Protein AF-A0A706L4K1-F1 (afdb_monomer_lite)

pLDDT: mean 78.56, std 17.55, range [40.81, 98.25]

Radius of gyration: 30.7 Å; chains: 1; bounding box: 72×47×61 Å

Sequence (135 aa):
GYSRQRVLQSASKLRQSGRVAHRCEGDTRRHFPRLTERAQEPEPQPVRETKPVRNFYVGTNDPRVILCLTRQAEELESRGLYRRAATVWMAAFRESHSQPERNNFLARREQCLRKSSKRAVSGDEWYLSGNYVGA

Secondary structure (DSSP, 8-state):
---HHHHHHHHHHHHHTT-EEEEEETTEEEEEE-------------------------S---HHHHHHHHHHHHHHHHTT-HHHHHHHHHHHHHH---HHHHHHHHHHHHHHHHHHHTT---------TT-----

Foldseek 3Di:
DDDPVVVVVVLVVCVVVVQWDWDDDDPDIDTHGPPPDDDDDDDPDDPPPDPPPPLPQDAPLDVVLLVVLVVVLVVCVVVLVLVVSLVSLVVSLSHHPDPVSNVVSVVSSVVSVVSVPVPPDDDDDPPPPDDDDDD

InterPro domains:
  IPR024684 Transcriptional activator PerC/bacteriophage SfV Orf40 [PF06069] (71-124)

Organism: Salmonella typhimurium (NCBI:txid90371)

Structure (mmCIF, N/CA/C/O backbone):
data_AF-A0A706L4K1-F1
#
_entry.id   AF-A0A706L4K1-F1
#
loop_
_atom_site.group_PDB
_atom_site.id
_atom_site.type_symbol
_atom_site.label_atom_id
_atom_site.label_alt_id
_atom_site.label_comp_id
_atom_site.label_asym_id
_atom_site.label_entity_id
_atom_site.label_seq_id
_atom_site.pdbx_PDB_ins_code
_atom_site.Cartn_x
_atom_site.Cartn_y
_atom_site.Cartn_z
_atom_site.occupancy
_atom_site.B_iso_or_equiv
_atom_site.auth_seq_id
_atom_site.auth_comp_id
_atom_site.auth_asym_id
_atom_site.auth_atom_id
_atom_site.pdbx_PDB_model_num
ATOM 1 N N . GLY A 1 1 ? 51.898 -33.067 10.326 1.00 75.12 1 GLY A N 1
ATOM 2 C CA . GLY A 1 1 ? 51.738 -32.822 8.875 1.00 75.12 1 GLY A CA 1
ATOM 3 C C . GLY A 1 1 ? 50.496 -33.529 8.359 1.00 75.12 1 GLY A C 1
ATOM 4 O O . GLY A 1 1 ? 50.070 -34.494 8.980 1.00 75.12 1 GLY A O 1
ATOM 5 N N . TYR A 1 2 ? 49.884 -33.056 7.270 1.00 82.31 2 TYR A N 1
ATOM 6 C CA . TYR A 1 2 ? 48.703 -33.703 6.675 1.00 82.31 2 TYR A CA 1
ATOM 7 C C . TYR A 1 2 ? 49.067 -35.012 5.957 1.00 82.31 2 TYR A C 1
ATOM 9 O O . TYR A 1 2 ? 50.132 -35.108 5.350 1.00 82.31 2 TYR A O 1
ATOM 17 N N . SER A 1 3 ? 48.177 -36.013 5.987 1.00 88.44 3 SER A N 1
ATOM 18 C CA . SER A 1 3 ? 48.398 -37.278 5.275 1.00 88.44 3 SER A CA 1
ATOM 19 C C . SER A 1 3 ? 48.290 -37.094 3.757 1.00 88.44 3 SER A C 1
ATOM 21 O O . SER A 1 3 ? 47.405 -36.390 3.259 1.00 88.44 3 SER A O 1
ATOM 23 N N . ARG A 1 4 ? 49.161 -37.774 2.998 1.00 83.00 4 ARG A N 1
ATOM 24 C CA . ARG A 1 4 ? 49.204 -37.695 1.525 1.00 83.00 4 ARG A CA 1
ATOM 25 C C . ARG A 1 4 ? 47.843 -37.982 0.881 1.00 83.00 4 ARG A C 1
ATOM 27 O O . ARG A 1 4 ? 47.438 -37.286 -0.045 1.00 83.00 4 ARG A O 1
ATOM 34 N N . GLN A 1 5 ? 47.106 -38.960 1.405 1.00 84.94 5 GLN A N 1
ATOM 35 C CA . GLN A 1 5 ? 45.774 -39.318 0.914 1.00 84.94 5 GLN A CA 1
ATOM 36 C C . GLN A 1 5 ? 44.764 -38.169 1.070 1.00 84.94 5 GLN A C 1
ATOM 38 O O . GLN A 1 5 ? 44.023 -37.876 0.133 1.00 84.94 5 GLN A O 1
ATOM 43 N N . ARG A 1 6 ? 44.770 -37.468 2.214 1.00 86.81 6 ARG A N 1
ATOM 44 C CA . ARG A 1 6 ? 43.877 -36.321 2.456 1.00 86.81 6 ARG A CA 1
ATOM 45 C C . ARG A 1 6 ? 44.188 -35.139 1.544 1.00 86.81 6 ARG A C 1
ATOM 47 O O . ARG A 1 6 ? 43.262 -34.475 1.074 1.00 86.81 6 ARG A O 1
ATOM 54 N N . VAL A 1 7 ? 45.467 -34.905 1.260 1.00 85.12 7 VAL A N 1
ATOM 55 C CA . VAL A 1 7 ? 45.902 -33.849 0.334 1.00 85.12 7 VAL A CA 1
ATOM 56 C C . VAL A 1 7 ? 45.400 -34.143 -1.082 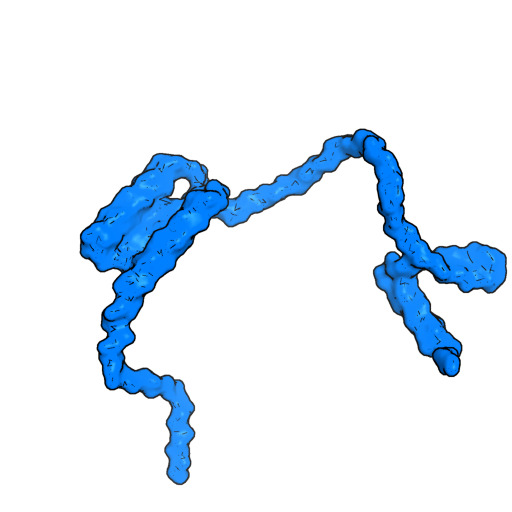1.00 85.12 7 VAL A C 1
ATOM 58 O O . VAL A 1 7 ? 44.775 -33.282 -1.699 1.00 85.12 7 VAL A O 1
ATOM 61 N N . LEU A 1 8 ? 45.579 -35.375 -1.570 1.00 83.38 8 LEU A N 1
ATOM 62 C CA . LEU A 1 8 ? 45.140 -35.774 -2.912 1.00 83.38 8 LEU A CA 1
ATOM 63 C C . LEU A 1 8 ? 43.615 -35.724 -3.079 1.00 83.38 8 LEU A C 1
ATOM 65 O O . LEU A 1 8 ? 43.122 -35.226 -4.090 1.00 83.38 8 LEU A O 1
ATOM 69 N N . GLN A 1 9 ? 42.858 -36.186 -2.080 1.00 86.00 9 GLN A N 1
ATOM 70 C CA . GLN A 1 9 ? 41.394 -36.118 -2.110 1.00 86.00 9 GLN A CA 1
ATOM 71 C C . GLN A 1 9 ? 40.893 -34.669 -2.155 1.00 86.00 9 GLN A C 1
ATOM 73 O O . GLN A 1 9 ? 40.011 -34.340 -2.950 1.00 86.00 9 GLN A O 1
ATOM 78 N N . SER A 1 10 ? 41.483 -33.793 -1.340 1.00 85.00 10 SER A N 1
ATOM 79 C CA . SER A 1 10 ? 41.135 -32.368 -1.301 1.00 85.00 10 SER A CA 1
ATOM 80 C C . SER A 1 10 ? 41.460 -31.668 -2.624 1.00 85.00 10 SER A C 1
ATOM 82 O O . SER A 1 10 ? 40.608 -30.979 -3.184 1.00 85.00 10 SER A O 1
ATOM 84 N N . ALA A 1 11 ? 42.652 -31.906 -3.178 1.00 81.88 11 ALA A N 1
ATOM 85 C CA . ALA A 1 11 ? 43.058 -31.365 -4.473 1.00 81.88 11 ALA A CA 1
ATOM 86 C C . ALA A 1 11 ? 42.155 -31.856 -5.622 1.00 81.88 11 ALA A C 1
ATOM 88 O O . ALA A 1 11 ? 41.760 -31.066 -6.482 1.00 81.88 11 ALA A O 1
ATOM 89 N N . SER A 1 12 ? 41.756 -33.135 -5.609 1.00 81.75 12 SER A N 1
ATOM 90 C CA . SER A 1 12 ? 40.824 -33.700 -6.595 1.00 81.75 12 SER A CA 1
ATOM 91 C C . SER A 1 12 ? 39.448 -33.029 -6.540 1.00 81.75 12 SER A C 1
ATOM 93 O O . SER A 1 12 ? 38.909 -32.651 -7.580 1.00 81.75 12 SER A O 1
ATOM 95 N N . LYS A 1 13 ? 38.901 -32.796 -5.336 1.00 86.06 13 LYS A N 1
ATOM 96 C CA . LYS A 1 13 ? 37.629 -32.070 -5.158 1.00 86.06 13 LYS A CA 1
ATOM 97 C C . LYS A 1 13 ? 37.708 -30.629 -5.666 1.00 86.06 13 LYS A C 1
ATOM 99 O O . LYS A 1 13 ? 36.779 -30.146 -6.314 1.00 86.06 13 LYS A O 1
ATOM 104 N N . LEU A 1 14 ? 38.819 -29.939 -5.416 1.00 82.12 14 LEU A N 1
ATOM 105 C CA . LEU A 1 14 ? 39.036 -28.579 -5.922 1.00 82.12 14 LEU A CA 1
ATOM 106 C C . LEU A 1 14 ? 39.131 -28.532 -7.455 1.00 82.12 14 LEU A C 1
ATOM 108 O O . LEU A 1 14 ? 38.627 -27.591 -8.068 1.00 82.12 14 LEU A O 1
ATOM 112 N N . ARG A 1 15 ? 39.709 -29.567 -8.079 1.00 78.69 15 ARG A N 1
ATOM 113 C CA . ARG A 1 15 ? 39.710 -29.732 -9.540 1.00 78.69 15 ARG A CA 1
ATOM 114 C C . ARG A 1 15 ? 38.306 -30.011 -10.084 1.00 78.69 15 ARG A C 1
ATOM 116 O O . ARG A 1 15 ? 37.887 -29.341 -11.019 1.00 78.69 15 ARG A O 1
ATOM 123 N N . GLN A 1 16 ? 37.576 -30.967 -9.504 1.00 80.50 16 GLN A N 1
ATOM 124 C CA . GLN A 1 16 ? 36.218 -31.332 -9.944 1.00 80.50 16 GLN A CA 1
ATOM 125 C C . GLN A 1 16 ? 35.224 -30.169 -9.814 1.00 80.50 16 GLN A C 1
ATOM 127 O O . GLN A 1 16 ? 34.354 -30.012 -10.659 1.00 80.50 16 GLN A O 1
ATOM 132 N N . SER A 1 17 ? 35.387 -29.319 -8.797 1.00 81.44 17 SER A N 1
ATOM 133 C CA . SER A 1 17 ? 34.574 -28.109 -8.606 1.00 81.44 17 SER A CA 1
ATOM 134 C C . SER A 1 17 ? 35.028 -26.899 -9.440 1.00 81.44 17 SER A C 1
ATOM 136 O O . SER A 1 17 ? 34.460 -25.819 -9.300 1.00 81.44 17 SER A O 1
ATOM 138 N N . GLY A 1 18 ? 36.059 -27.035 -10.287 1.00 75.19 18 GLY A N 1
ATOM 139 C CA . GLY A 1 18 ? 36.536 -25.964 -11.176 1.00 75.19 18 GLY A CA 1
ATOM 140 C C . GLY A 1 18 ? 37.209 -24.777 -10.471 1.00 75.19 18 GLY A C 1
ATOM 141 O O . GLY A 1 18 ? 37.379 -23.713 -11.075 1.00 75.19 18 GLY A O 1
ATOM 142 N N . ARG A 1 19 ? 37.594 -24.940 -9.197 1.00 77.25 19 ARG A N 1
ATOM 143 C CA . ARG A 1 19 ? 38.192 -23.885 -8.353 1.00 77.25 19 ARG A CA 1
ATOM 144 C C . ARG A 1 19 ? 39.704 -23.744 -8.519 1.00 77.25 19 ARG A C 1
ATOM 146 O O . ARG A 1 19 ? 40.285 -22.765 -8.062 1.00 77.25 19 ARG A O 1
ATOM 153 N N . VAL A 1 20 ? 40.341 -24.729 -9.142 1.00 74.81 20 VAL A N 1
ATOM 154 C CA . VAL A 1 20 ? 41.793 -24.814 -9.312 1.00 74.81 20 VAL A CA 1
ATOM 155 C C . VAL A 1 20 ? 42.091 -25.187 -10.756 1.00 74.81 20 VAL A C 1
ATOM 157 O O . VAL A 1 20 ? 41.507 -26.133 -11.288 1.00 74.81 20 VAL A O 1
ATOM 160 N N . ALA A 1 21 ? 43.015 -24.457 -11.377 1.00 75.81 21 ALA A N 1
ATOM 161 C CA . ALA A 1 21 ? 43.541 -24.816 -12.683 1.00 75.81 21 ALA A CA 1
ATOM 162 C C . ALA A 1 21 ? 44.569 -25.943 -12.520 1.00 75.81 21 ALA A C 1
ATOM 164 O O . 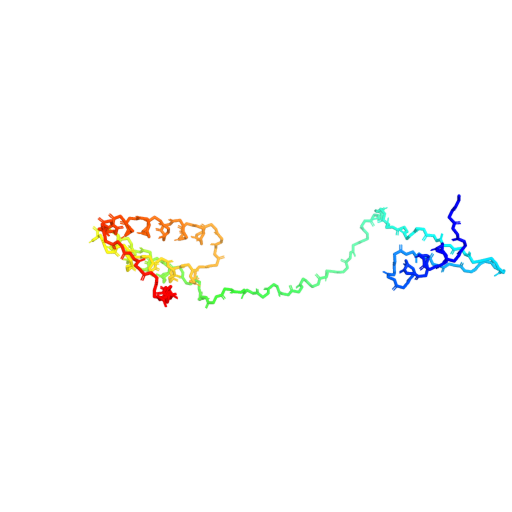ALA A 1 21 ? 45.386 -25.936 -11.599 1.00 75.81 21 ALA A O 1
ATOM 165 N N . HIS A 1 22 ? 44.524 -26.926 -13.411 1.00 74.38 22 HIS A N 1
ATOM 166 C CA . HIS A 1 22 ? 45.437 -28.063 -13.401 1.00 74.38 22 HIS A CA 1
ATOM 167 C C . HIS A 1 22 ? 46.272 -28.034 -14.678 1.00 74.38 22 HIS A C 1
ATOM 169 O O . HIS A 1 22 ? 45.701 -28.060 -15.769 1.00 74.38 22 HIS A O 1
ATOM 175 N N . ARG A 1 23 ? 47.602 -27.994 -14.546 1.00 77.06 23 ARG A N 1
ATOM 176 C CA . ARG A 1 23 ? 48.535 -28.093 -15.677 1.00 77.06 23 ARG A CA 1
ATOM 177 C C . ARG A 1 23 ? 49.502 -29.252 -15.440 1.00 77.06 23 ARG A C 1
ATOM 179 O O . ARG A 1 23 ? 49.927 -29.490 -14.307 1.00 77.06 23 ARG A O 1
ATOM 186 N N . CYS A 1 24 ? 49.819 -29.970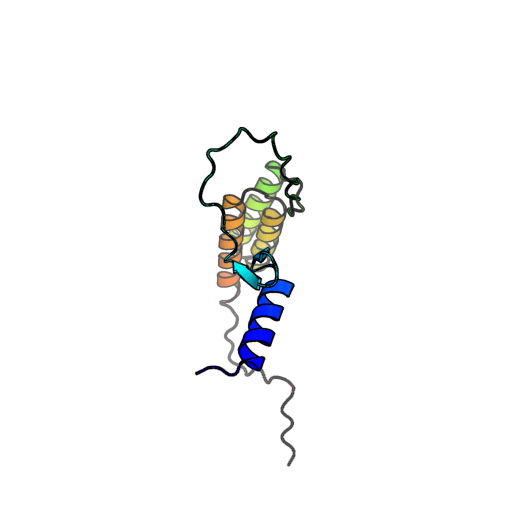 -16.509 1.00 73.44 24 CYS A N 1
ATOM 187 C CA . CYS A 1 24 ? 50.876 -30.974 -16.517 1.00 73.44 24 CYS A CA 1
ATOM 188 C C . CYS A 1 24 ? 52.108 -30.344 -17.165 1.00 73.44 24 CYS A C 1
ATOM 190 O O . CYS A 1 24 ? 52.026 -29.914 -18.313 1.00 73.44 24 CYS A O 1
ATOM 192 N N . GLU A 1 25 ? 53.218 -30.282 -16.436 1.00 71.81 25 GLU A N 1
ATOM 193 C CA . GLU A 1 25 ? 54.524 -29.889 -16.973 1.00 71.81 25 GLU A CA 1
ATOM 194 C C . GLU A 1 25 ? 55.456 -31.096 -16.821 1.00 71.81 25 GLU A C 1
ATOM 196 O O . GLU A 1 25 ? 55.871 -31.437 -15.709 1.00 71.81 25 GLU A O 1
ATOM 201 N N . GLY A 1 26 ? 55.713 -31.798 -17.930 1.00 75.44 26 GLY A N 1
ATOM 202 C CA . GLY A 1 26 ? 56.407 -33.092 -17.913 1.00 75.44 26 GLY A CA 1
ATOM 203 C C . GLY A 1 26 ? 55.691 -34.117 -17.021 1.00 75.44 26 GLY A C 1
ATOM 204 O O . GLY A 1 26 ? 54.464 -34.226 -17.056 1.00 75.44 26 GLY A O 1
ATOM 205 N N . ASP A 1 27 ? 56.448 -34.815 -16.168 1.00 70.62 27 ASP A N 1
ATOM 206 C CA . ASP A 1 27 ? 55.917 -35.800 -15.207 1.00 70.62 27 ASP A CA 1
ATOM 207 C C . ASP A 1 27 ? 55.336 -35.175 -13.926 1.00 70.62 27 ASP A C 1
ATOM 209 O O . ASP A 1 27 ? 54.751 -35.864 -13.082 1.00 70.62 27 ASP A O 1
ATOM 213 N N . THR A 1 28 ? 55.467 -33.856 -13.754 1.00 67.44 28 THR A N 1
ATOM 214 C CA . THR A 1 28 ? 55.006 -33.167 -12.545 1.00 67.44 28 THR A CA 1
ATOM 215 C C . THR A 1 28 ? 53.615 -32.572 -12.753 1.00 67.44 28 THR A C 1
ATOM 217 O O . THR A 1 28 ? 53.379 -31.743 -13.634 1.00 67.44 28 THR A O 1
ATOM 220 N N . ARG A 1 29 ? 52.671 -32.954 -11.884 1.00 72.06 29 ARG A N 1
ATOM 221 C CA . ARG A 1 29 ? 51.305 -32.405 -11.871 1.00 72.06 29 ARG A CA 1
ATOM 222 C C . ARG A 1 29 ? 51.227 -31.220 -10.915 1.00 72.06 29 ARG A C 1
ATOM 224 O O . ARG A 1 29 ? 51.499 -31.381 -9.725 1.00 72.06 29 ARG A O 1
ATOM 231 N N . ARG A 1 30 ? 50.839 -30.041 -11.417 1.00 76.19 30 ARG A N 1
ATOM 232 C CA . ARG A 1 30 ? 50.774 -28.799 -10.628 1.00 76.19 30 ARG A CA 1
ATOM 233 C C . ARG A 1 30 ? 49.357 -28.221 -10.595 1.00 76.19 30 ARG A C 1
ATOM 235 O O . ARG A 1 30 ? 48.642 -28.181 -11.598 1.00 76.19 30 ARG A O 1
ATOM 242 N N . HIS A 1 31 ? 48.964 -27.767 -9.408 1.00 77.50 31 HIS A N 1
ATOM 243 C CA . HIS A 1 31 ? 47.686 -27.117 -9.136 1.00 77.50 31 HIS A CA 1
ATOM 244 C C . HIS A 1 31 ? 47.920 -25.619 -8.951 1.00 77.50 31 HIS A C 1
ATOM 246 O O . HIS A 1 31 ? 48.670 -25.226 -8.060 1.00 77.50 31 HIS A O 1
ATOM 252 N N . PHE A 1 32 ? 47.269 -24.794 -9.766 1.00 72.19 32 PHE A N 1
ATOM 253 C CA . PHE A 1 32 ? 47.389 -23.340 -9.704 1.00 72.19 32 PHE A CA 1
ATOM 254 C C . PHE A 1 32 ? 46.083 -22.717 -9.203 1.00 72.19 32 PHE A C 1
ATOM 256 O O . PHE A 1 32 ? 44.999 -23.168 -9.605 1.00 72.19 32 PHE A O 1
ATOM 263 N N . PRO A 1 33 ? 46.146 -21.673 -8.352 1.00 67.31 33 PRO A N 1
ATOM 264 C CA . PRO A 1 33 ? 44.972 -20.860 -8.084 1.00 67.31 33 PRO A CA 1
ATOM 265 C C . PRO A 1 33 ? 44.470 -20.329 -9.423 1.00 67.31 33 PRO A C 1
ATOM 267 O O . PRO A 1 33 ? 45.247 -19.842 -10.247 1.00 67.31 33 PRO A O 1
ATOM 270 N N . ARG A 1 34 ? 43.171 -20.477 -9.675 1.00 61.81 34 ARG A N 1
ATOM 271 C CA . ARG A 1 34 ? 42.571 -19.866 -10.852 1.00 61.81 34 ARG A CA 1
ATOM 272 C C . ARG A 1 34 ? 42.713 -18.360 -10.657 1.00 61.81 34 ARG A C 1
ATOM 274 O O . ARG A 1 34 ? 42.128 -17.821 -9.722 1.00 61.81 34 ARG A O 1
ATOM 281 N N . LEU A 1 35 ? 43.539 -17.716 -11.479 1.00 59.19 35 LEU A N 1
ATOM 282 C CA . LEU A 1 35 ? 43.578 -16.264 -11.559 1.00 59.19 35 LEU A CA 1
ATOM 283 C C . LEU A 1 35 ? 42.151 -15.829 -11.898 1.00 59.19 35 LEU A C 1
ATOM 285 O O . LEU A 1 35 ? 41.672 -16.051 -13.007 1.00 59.19 35 LEU A O 1
ATOM 289 N N . THR A 1 36 ? 41.433 -15.294 -10.916 1.00 51.84 36 THR A N 1
ATOM 290 C CA . THR A 1 36 ? 40.347 -14.374 -11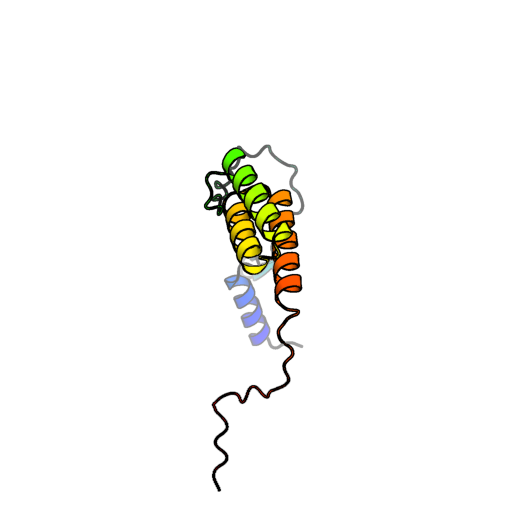.217 1.00 51.84 36 THR A CA 1
ATOM 291 C C . THR A 1 36 ? 41.062 -13.178 -11.811 1.00 51.84 36 THR A C 1
ATOM 293 O O . THR A 1 36 ? 41.745 -12.466 -11.078 1.00 51.84 36 THR A O 1
ATOM 296 N N . GLU A 1 37 ? 41.020 -13.036 -13.133 1.00 45.22 37 GLU A N 1
ATOM 297 C CA . GLU A 1 37 ? 41.517 -11.850 -13.822 1.00 45.22 37 GLU A CA 1
ATOM 298 C C . GLU A 1 37 ? 40.967 -10.618 -13.098 1.00 45.22 37 GLU A C 1
ATOM 300 O O . GLU A 1 37 ? 39.776 -10.310 -13.143 1.00 45.22 37 GLU A O 1
ATOM 305 N N . ARG A 1 38 ? 41.839 -9.939 -12.351 1.00 44.56 38 ARG A N 1
ATOM 306 C CA . ARG A 1 38 ? 41.619 -8.553 -11.979 1.00 44.56 38 ARG A CA 1
ATOM 307 C C . ARG A 1 38 ? 41.974 -7.753 -13.227 1.00 44.56 38 ARG A C 1
ATOM 309 O O . ARG A 1 38 ? 43.139 -7.719 -13.598 1.00 44.56 38 ARG A O 1
ATOM 316 N N . ALA A 1 39 ? 40.942 -7.164 -13.826 1.00 47.91 39 ALA A N 1
ATOM 317 C CA . ALA A 1 39 ? 40.977 -6.042 -14.759 1.00 47.91 39 ALA A CA 1
ATOM 318 C C . ALA A 1 39 ? 41.973 -6.166 -15.929 1.00 47.91 39 ALA A C 1
ATOM 320 O O . ALA A 1 39 ? 43.049 -5.576 -15.910 1.00 47.91 39 ALA A O 1
ATOM 321 N N . GLN A 1 40 ? 41.556 -6.856 -16.993 1.00 40.81 40 GLN A N 1
ATOM 322 C CA . GLN A 1 40 ? 41.860 -6.351 -18.334 1.00 40.81 40 GLN A CA 1
ATOM 323 C C . GLN A 1 40 ? 41.048 -5.064 -18.545 1.00 40.81 40 GLN A C 1
ATOM 325 O O . GLN A 1 40 ? 39.885 -5.000 -18.132 1.00 40.81 40 GLN A O 1
ATOM 330 N N . GLU A 1 41 ? 41.675 -4.044 -19.135 1.00 44.09 41 GLU A N 1
ATOM 331 C CA . GLU A 1 41 ? 40.989 -2.857 -19.652 1.00 44.09 41 GLU A CA 1
ATOM 332 C C . GLU A 1 41 ? 39.757 -3.261 -20.478 1.00 44.09 41 GLU A C 1
ATOM 334 O O . GLU A 1 41 ? 39.778 -4.298 -21.149 1.00 44.09 41 GLU A O 1
ATOM 339 N N . PRO A 1 42 ? 38.661 -2.486 -20.421 1.00 44.38 42 PRO A N 1
ATOM 340 C CA . PRO A 1 42 ? 37.439 -2.849 -21.112 1.00 44.38 42 PRO A CA 1
ATOM 341 C C . PRO A 1 42 ? 37.607 -2.641 -22.621 1.00 44.38 42 PRO A C 1
ATOM 343 O O . PRO A 1 42 ? 37.351 -1.562 -23.146 1.00 44.38 42 PRO A O 1
ATOM 346 N N . GLU A 1 43 ? 37.973 -3.709 -23.324 1.00 49.75 43 GLU A N 1
ATOM 347 C CA . GLU A 1 43 ? 37.617 -3.894 -24.731 1.00 49.75 43 GLU A CA 1
ATOM 348 C C . GLU A 1 43 ? 36.104 -3.631 -24.896 1.00 49.75 43 GLU A C 1
ATOM 350 O O . GLU A 1 43 ? 35.310 -4.164 -24.101 1.00 49.75 43 GLU A O 1
ATOM 355 N N . PRO A 1 44 ? 35.665 -2.811 -25.873 1.00 50.84 44 PRO A N 1
ATOM 356 C CA . PRO A 1 44 ? 34.253 -2.527 -26.088 1.00 50.84 44 PRO A CA 1
ATOM 357 C C . PRO A 1 44 ? 33.536 -3.817 -26.493 1.00 50.84 44 PRO A C 1
ATOM 359 O O . PRO A 1 44 ? 33.567 -4.258 -27.640 1.00 50.84 44 PRO A O 1
ATOM 362 N N . GLN A 1 45 ? 32.898 -4.452 -25.511 1.00 46.16 45 GLN A N 1
ATOM 363 C CA . GLN A 1 45 ? 32.127 -5.667 -25.726 1.00 46.16 45 GLN A CA 1
ATOM 364 C C . GLN A 1 45 ? 30.968 -5.355 -26.685 1.00 46.16 45 GLN A C 1
ATOM 366 O O . GLN A 1 45 ? 30.263 -4.365 -26.461 1.00 46.16 45 GLN A O 1
ATOM 371 N N . PRO A 1 46 ? 30.707 -6.192 -27.708 1.00 52.38 46 PRO A N 1
ATOM 372 C CA . PRO A 1 46 ? 29.466 -6.088 -28.459 1.00 52.38 46 PRO A CA 1
ATOM 373 C C . PRO A 1 46 ? 28.317 -6.221 -27.461 1.00 52.38 46 PRO A C 1
ATOM 375 O O . PRO A 1 46 ? 28.336 -7.115 -26.609 1.00 52.38 46 PRO A O 1
ATOM 378 N N . VAL A 1 47 ? 27.385 -5.266 -27.533 1.00 55.78 47 VAL A N 1
ATOM 379 C CA . VAL A 1 47 ? 26.255 -5.077 -26.619 1.00 55.78 47 VAL A CA 1
ATOM 380 C C . VAL A 1 47 ? 25.651 -6.436 -26.297 1.00 55.78 47 VAL A C 1
ATOM 382 O O . VAL A 1 47 ? 24.959 -7.036 -27.115 1.00 55.78 47 VAL A O 1
ATOM 385 N N . ARG A 1 48 ? 25.966 -6.955 -25.104 1.00 59.12 48 ARG A N 1
ATOM 386 C CA . ARG A 1 48 ? 25.312 -8.147 -24.585 1.00 59.12 48 ARG A CA 1
ATOM 387 C C . ARG A 1 48 ? 23.854 -7.763 -24.471 1.00 59.12 48 ARG A C 1
ATOM 389 O O . ARG A 1 48 ? 23.518 -6.960 -23.603 1.00 59.12 48 ARG A O 1
ATOM 396 N N . GLU A 1 49 ? 23.024 -8.299 -25.357 1.00 58.03 49 GLU A N 1
ATOM 397 C CA . GLU A 1 49 ? 21.579 -8.240 -25.218 1.00 58.03 49 GLU A CA 1
ATOM 398 C C . GLU A 1 49 ? 21.264 -8.677 -23.790 1.00 58.03 49 GLU A C 1
ATOM 400 O O . GLU A 1 49 ? 21.473 -9.828 -23.385 1.00 58.03 49 GLU A O 1
ATOM 405 N N . THR A 1 50 ? 20.882 -7.705 -22.968 1.00 58.44 50 THR A N 1
ATOM 406 C CA . THR A 1 50 ? 20.426 -7.967 -21.620 1.00 58.44 50 THR A CA 1
ATOM 407 C C . THR A 1 50 ? 19.223 -8.873 -21.794 1.00 58.44 50 THR A C 1
ATOM 409 O O . THR A 1 50 ? 18.258 -8.509 -22.463 1.00 58.44 50 THR A O 1
ATOM 412 N N . LYS A 1 51 ? 19.302 -10.099 -21.251 1.00 58.59 51 LYS A N 1
ATOM 413 C CA . LYS A 1 51 ? 18.140 -10.991 -21.171 1.00 58.59 51 LYS A CA 1
ATOM 414 C C . LYS A 1 51 ? 16.959 -10.122 -20.742 1.00 58.59 51 LYS A C 1
ATOM 416 O O . LYS A 1 51 ? 17.101 -9.479 -19.696 1.00 58.59 51 LYS A O 1
ATOM 421 N N . PRO A 1 52 ? 15.859 -10.052 -21.511 1.00 51.41 52 PRO A N 1
ATOM 422 C CA . PRO A 1 52 ? 14.748 -9.196 -21.146 1.00 51.41 52 PRO A CA 1
ATOM 423 C C . PRO A 1 52 ? 14.330 -9.612 -19.743 1.00 51.41 52 PRO A C 1
ATOM 425 O O . PRO A 1 52 ? 13.955 -10.767 -19.512 1.00 51.41 52 PRO A O 1
ATOM 428 N N . VAL A 1 53 ? 14.507 -8.702 -18.782 1.00 60.09 53 VAL A N 1
ATOM 429 C CA . VAL A 1 53 ? 14.013 -8.902 -17.426 1.00 60.09 53 VAL A CA 1
ATOM 430 C C . VAL A 1 53 ? 12.526 -9.120 -17.618 1.00 60.09 53 VAL A C 1
ATOM 432 O O . VAL A 1 53 ? 11.822 -8.221 -18.071 1.00 60.09 53 VAL A O 1
ATOM 435 N N . ARG A 1 54 ? 12.058 -10.351 -17.390 1.00 62.72 54 ARG A N 1
ATOM 436 C CA . ARG A 1 54 ? 10.627 -10.632 -17.422 1.00 62.72 54 ARG A CA 1
ATOM 437 C C . ARG A 1 54 ? 9.994 -9.637 -16.458 1.00 62.72 54 ARG A C 1
ATOM 439 O O . ARG A 1 54 ? 10.306 -9.662 -15.271 1.00 62.72 54 ARG A O 1
ATOM 446 N N . ASN A 1 55 ? 9.153 -8.746 -16.970 1.00 62.25 55 ASN A N 1
ATOM 447 C CA . ASN A 1 55 ? 8.334 -7.899 -16.123 1.00 62.25 55 ASN A CA 1
ATOM 448 C C . ASN A 1 55 ? 7.407 -8.852 -15.359 1.00 62.25 55 ASN A C 1
ATOM 450 O O . ASN A 1 55 ? 6.459 -9.386 -15.919 1.00 62.25 55 ASN A O 1
ATOM 454 N N . PHE A 1 56 ? 7.736 -9.147 -14.098 1.00 68.75 56 PHE A N 1
ATOM 455 C CA . PHE A 1 56 ? 6.956 -10.041 -13.229 1.00 68.75 56 PHE A CA 1
ATOM 456 C C . PHE A 1 56 ? 5.651 -9.391 -12.734 1.00 68.75 56 PHE A C 1
ATOM 458 O O . PHE A 1 56 ? 4.940 -9.958 -11.903 1.00 68.75 56 PHE A O 1
ATOM 465 N N . TYR A 1 57 ? 5.357 -8.177 -13.194 1.00 77.19 57 TYR A N 1
ATOM 466 C CA . TYR A 1 57 ? 4.174 -7.416 -12.834 1.00 77.19 57 TYR A CA 1
ATOM 467 C C . TYR A 1 57 ? 2.996 -7.854 -13.711 1.00 77.19 57 TYR A C 1
ATOM 469 O O . TYR A 1 57 ? 3.154 -8.092 -14.904 1.00 77.19 57 TYR A O 1
ATOM 477 N N . VAL A 1 58 ? 1.827 -8.012 -13.092 1.00 77.44 58 VAL A N 1
ATOM 478 C CA . VAL A 1 58 ? 0.639 -8.617 -13.722 1.00 77.44 58 VAL A CA 1
ATOM 479 C C . VAL A 1 58 ? -0.339 -7.551 -14.252 1.00 77.44 58 VAL A C 1
ATOM 481 O O . VAL A 1 58 ? -1.244 -7.882 -15.008 1.00 77.44 58 VAL A O 1
ATOM 484 N N . GLY A 1 59 ? -0.172 -6.283 -13.861 1.00 82.12 59 GLY A N 1
ATOM 485 C CA . GLY A 1 59 ? -1.049 -5.173 -14.247 1.00 82.12 59 GLY A CA 1
ATOM 486 C C . GLY A 1 59 ? -0.842 -4.659 -15.675 1.00 82.12 59 GLY A C 1
ATOM 487 O O . GLY A 1 59 ? 0.176 -4.928 -16.306 1.00 82.12 59 GLY A O 1
ATOM 488 N N . THR A 1 60 ? -1.789 -3.862 -16.165 1.00 86.94 60 THR A N 1
ATOM 489 C CA . THR A 1 60 ? -1.670 -3.063 -17.396 1.00 86.94 60 THR A CA 1
ATOM 490 C C . THR A 1 60 ? -0.945 -1.739 -17.174 1.00 86.94 60 THR A C 1
ATOM 492 O O . THR A 1 60 ? -0.541 -1.103 -18.147 1.00 86.94 60 THR A O 1
ATOM 495 N N . ASN A 1 61 ? -0.711 -1.353 -15.912 1.00 90.56 61 ASN A N 1
ATOM 496 C CA . ASN A 1 61 ? 0.062 -0.167 -15.544 1.00 90.56 61 ASN A CA 1
ATOM 497 C C . ASN A 1 61 ? -0.598 1.152 -15.978 1.00 90.56 61 ASN A C 1
ATOM 499 O O . ASN A 1 61 ? 0.074 2.178 -16.102 1.00 90.56 61 ASN A O 1
ATOM 503 N N . ASP A 1 62 ? -1.909 1.127 -16.234 1.00 94.06 62 ASP A N 1
ATOM 504 C CA . ASP A 1 62 ? -2.657 2.303 -16.662 1.00 94.06 62 ASP A CA 1
ATOM 505 C C . ASP A 1 62 ? -2.799 3.288 -15.482 1.00 94.06 62 ASP A C 1
ATOM 507 O O . ASP A 1 62 ? -3.444 2.962 -14.473 1.00 94.06 62 ASP A O 1
ATOM 511 N N . PRO A 1 63 ? -2.254 4.518 -15.588 1.00 93.81 63 PRO A N 1
ATOM 512 C CA . PRO A 1 63 ? -2.331 5.506 -14.515 1.00 93.81 63 PRO A CA 1
ATOM 513 C C . PRO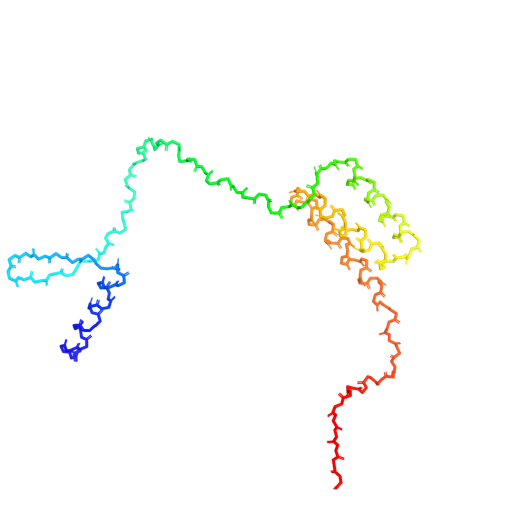 A 1 63 ? -3.774 5.857 -14.132 1.00 93.81 63 PRO A C 1
ATOM 515 O O . PRO A 1 63 ? -4.035 6.209 -12.980 1.00 93.81 63 PRO A O 1
ATOM 518 N N . ARG A 1 64 ? -4.739 5.741 -15.056 1.00 95.62 64 ARG A N 1
ATOM 519 C CA . ARG A 1 64 ? -6.155 6.034 -14.781 1.00 95.62 64 ARG A CA 1
ATOM 520 C C . ARG A 1 64 ? -6.766 4.984 -13.859 1.00 95.62 64 ARG A C 1
ATOM 522 O O . ARG A 1 64 ? -7.513 5.337 -12.944 1.00 95.62 64 ARG A O 1
ATOM 529 N N . VAL A 1 65 ? -6.422 3.713 -14.069 1.00 95.75 65 VAL A N 1
ATOM 530 C CA . VAL A 1 65 ? -6.882 2.593 -13.235 1.00 95.75 65 VAL A CA 1
ATOM 531 C C . VAL A 1 65 ? -6.266 2.693 -11.843 1.00 95.75 65 VAL A C 1
ATOM 533 O O . VAL A 1 65 ? -6.990 2.632 -10.849 1.00 95.75 65 VAL A O 1
ATOM 536 N N . ILE A 1 66 ? -4.957 2.951 -11.760 1.00 95.88 66 ILE A N 1
ATOM 537 C CA . ILE A 1 66 ? -4.246 3.147 -10.487 1.00 95.88 66 ILE A CA 1
ATOM 538 C C . ILE A 1 66 ? -4.870 4.303 -9.693 1.00 95.88 66 ILE A C 1
ATOM 540 O O . ILE A 1 66 ? -5.142 4.161 -8.498 1.00 95.88 66 ILE A O 1
ATOM 544 N N . LEU A 1 67 ? -5.159 5.430 -10.351 1.00 96.31 67 LEU A N 1
ATOM 545 C CA . LEU A 1 67 ? -5.792 6.588 -9.718 1.00 96.31 67 LEU A CA 1
ATOM 546 C C . LEU A 1 67 ? -7.213 6.279 -9.226 1.00 96.31 67 LEU A C 1
ATOM 548 O O . LEU A 1 67 ? -7.581 6.685 -8.124 1.00 96.31 67 LEU A O 1
ATOM 552 N N . CYS A 1 68 ? -8.011 5.560 -10.018 1.00 97.44 68 CYS A N 1
ATOM 553 C CA . CYS A 1 68 ? -9.365 5.161 -9.636 1.00 97.44 68 CYS A CA 1
ATOM 554 C C . CYS A 1 68 ? -9.353 4.260 -8.391 1.00 97.44 68 CYS A C 1
ATOM 556 O O . CYS A 1 68 ? -10.060 4.542 -7.422 1.00 97.44 68 CYS A O 1
ATOM 558 N N . LEU A 1 69 ? -8.483 3.245 -8.378 1.00 97.25 69 LEU A N 1
ATOM 559 C CA . LEU A 1 69 ? -8.299 2.347 -7.236 1.00 97.25 69 LEU A CA 1
ATOM 560 C C . LEU A 1 69 ? -7.802 3.099 -5.996 1.00 97.25 69 LEU A C 1
ATOM 562 O O . LEU A 1 69 ? -8.284 2.852 -4.895 1.00 97.25 69 LEU A O 1
ATOM 566 N N . THR A 1 70 ? -6.882 4.049 -6.172 1.00 97.50 70 THR A N 1
ATOM 567 C CA . THR A 1 70 ? -6.365 4.892 -5.083 1.00 97.50 70 THR A CA 1
ATOM 568 C C . THR A 1 70 ? -7.489 5.707 -4.443 1.00 97.50 70 THR A C 1
ATOM 570 O O . THR A 1 70 ? -7.694 5.620 -3.235 1.00 97.50 70 THR A O 1
ATOM 573 N N . ARG A 1 71 ? -8.291 6.417 -5.250 1.00 98.06 71 ARG A N 1
ATOM 574 C CA . ARG A 1 71 ? -9.441 7.196 -4.754 1.00 98.06 71 ARG A CA 1
ATOM 575 C C . ARG A 1 71 ? -10.468 6.316 -4.047 1.00 98.06 71 ARG A C 1
ATOM 577 O O . ARG A 1 71 ? -10.968 6.675 -2.985 1.00 98.06 71 ARG A O 1
ATOM 584 N N . GLN A 1 72 ? -10.759 5.144 -4.610 1.00 98.19 72 GLN A N 1
ATOM 585 C CA . GLN A 1 72 ? -11.680 4.186 -4.005 1.00 98.19 72 GLN A CA 1
ATOM 586 C C . GLN A 1 72 ? -11.156 3.669 -2.656 1.00 98.19 72 GLN A C 1
ATOM 588 O O . GLN A 1 72 ? -11.926 3.510 -1.708 1.00 98.19 72 GLN A O 1
ATOM 593 N N . ALA A 1 73 ? -9.854 3.401 -2.548 1.00 97.88 73 ALA A N 1
ATOM 594 C CA . ALA A 1 73 ? -9.246 2.963 -1.299 1.00 97.88 73 ALA A CA 1
ATOM 595 C C . ALA A 1 73 ? -9.305 4.063 -0.229 1.00 97.88 73 ALA A C 1
ATOM 597 O O . ALA A 1 73 ? -9.694 3.782 0.904 1.00 97.88 73 ALA A O 1
ATOM 598 N N . GLU A 1 74 ? -9.002 5.310 -0.593 1.00 97.81 74 GLU A N 1
ATOM 599 C CA . GLU A 1 74 ? -9.100 6.479 0.292 1.00 97.81 74 GLU A CA 1
ATOM 600 C C . GLU A 1 74 ? -10.534 6.726 0.778 1.00 97.81 74 GLU A C 1
ATOM 602 O O . GLU A 1 74 ? -10.757 6.992 1.959 1.00 97.81 74 GLU A O 1
ATOM 607 N N . GLU A 1 75 ? -11.528 6.572 -0.097 1.00 98.25 75 GLU A N 1
ATOM 608 C CA . GLU A 1 75 ? -12.939 6.671 0.276 1.00 98.25 75 GLU A CA 1
ATOM 609 C C . GLU A 1 75 ? -13.355 5.565 1.262 1.00 98.25 75 GLU A C 1
ATOM 611 O O . GLU A 1 75 ? -14.115 5.791 2.205 1.00 98.25 75 GLU A O 1
ATOM 616 N N . LEU A 1 76 ? -12.841 4.347 1.090 1.00 97.69 76 LEU A N 1
ATOM 617 C CA . LEU A 1 76 ? -13.074 3.269 2.050 1.00 97.69 76 LEU A CA 1
ATOM 618 C C . LEU A 1 76 ? -12.353 3.526 3.383 1.00 97.69 76 LEU A C 1
ATOM 620 O O . LEU A 1 76 ? -12.898 3.175 4.433 1.00 97.69 76 LEU A O 1
ATOM 624 N N . GLU A 1 77 ? -11.167 4.141 3.364 1.00 96.50 77 GLU A N 1
ATOM 625 C CA . GLU A 1 77 ? -10.463 4.575 4.577 1.00 96.50 77 GLU A CA 1
ATOM 626 C C . GLU A 1 77 ? -11.247 5.645 5.338 1.00 96.50 77 GLU A C 1
ATOM 628 O O . GLU A 1 77 ? -11.384 5.528 6.558 1.00 96.50 77 GLU A O 1
ATOM 633 N N . SER A 1 78 ? -11.797 6.645 4.642 1.00 96.50 78 SER A N 1
ATOM 634 C CA . SER A 1 78 ? -12.581 7.721 5.265 1.00 96.50 78 SER A CA 1
ATOM 635 C C . SER A 1 78 ? -13.889 7.205 5.870 1.00 96.50 78 SER A C 1
ATOM 637 O O . SER A 1 78 ? -14.291 7.645 6.945 1.00 96.50 78 SER A O 1
ATOM 639 N N . ARG A 1 79 ? -14.501 6.188 5.251 1.00 96.56 79 ARG A N 1
ATOM 640 C CA . ARG A 1 79 ? -15.669 5.461 5.782 1.00 96.56 79 ARG A CA 1
ATOM 641 C C . ARG A 1 79 ? -15.326 4.474 6.910 1.00 96.56 79 ARG A C 1
ATOM 643 O O . ARG A 1 79 ? -16.220 3.818 7.440 1.00 96.56 79 ARG A O 1
ATOM 650 N N . GLY A 1 80 ? -14.048 4.306 7.263 1.00 94.94 80 GLY A N 1
ATOM 651 C CA . GLY A 1 80 ? -13.595 3.374 8.303 1.00 94.94 80 GLY A CA 1
ATOM 652 C C . GLY A 1 80 ? -13.636 1.890 7.907 1.00 94.94 80 GLY A C 1
ATOM 653 O O . GLY A 1 80 ? -13.458 1.011 8.754 1.00 94.94 80 GLY A O 1
ATOM 654 N N . LEU A 1 81 ? -13.836 1.575 6.625 1.00 96.31 81 LEU A N 1
ATOM 655 C CA . LEU A 1 81 ? -13.906 0.213 6.087 1.00 96.31 81 LEU A CA 1
ATOM 656 C C . LEU A 1 81 ? -12.506 -0.347 5.790 1.00 96.31 81 LEU A C 1
ATOM 658 O O . LEU A 1 81 ? -12.207 -0.787 4.679 1.00 96.31 81 LEU A O 1
ATOM 662 N N . TYR A 1 82 ? -11.639 -0.371 6.802 1.00 96.00 82 TYR A N 1
ATOM 663 C CA . TYR A 1 82 ? -10.202 -0.608 6.632 1.00 96.00 82 TYR A CA 1
ATOM 664 C C . TYR A 1 82 ? -9.829 -1.956 5.991 1.00 96.00 82 TYR A C 1
ATOM 666 O O . TYR A 1 82 ? -8.875 -2.023 5.222 1.00 96.00 82 TYR A O 1
ATOM 674 N N . ARG A 1 83 ? -10.580 -3.039 6.246 1.00 95.44 83 ARG A N 1
ATOM 675 C CA . ARG A 1 83 ? -10.316 -4.340 5.593 1.00 95.44 83 ARG A CA 1
ATOM 676 C C . ARG A 1 83 ? -10.579 -4.290 4.087 1.00 95.44 83 ARG A C 1
ATOM 678 O O . ARG A 1 83 ? -9.797 -4.833 3.316 1.00 95.44 83 ARG A O 1
ATOM 685 N N . ARG A 1 84 ? -11.648 -3.600 3.674 1.00 97.25 84 ARG A N 1
ATOM 686 C CA . ARG A 1 84 ? -11.991 -3.399 2.258 1.00 97.25 84 ARG A CA 1
ATOM 687 C C . ARG A 1 84 ? -11.021 -2.421 1.595 1.00 97.25 84 ARG A C 1
ATOM 689 O O . ARG A 1 84 ? -10.569 -2.673 0.485 1.00 97.25 84 ARG A O 1
ATOM 696 N N . ALA A 1 85 ? -10.632 -1.352 2.287 1.00 97.88 85 ALA A N 1
ATOM 697 C CA . ALA A 1 85 ? -9.591 -0.447 1.804 1.00 97.88 85 ALA A CA 1
ATOM 698 C C . ALA A 1 85 ? -8.268 -1.198 1.551 1.00 97.88 85 ALA A C 1
ATOM 700 O O . ALA A 1 85 ? -7.690 -1.086 0.475 1.00 97.88 85 ALA A O 1
ATOM 701 N N . ALA A 1 86 ? -7.841 -2.066 2.479 1.00 97.56 86 ALA A N 1
ATOM 702 C CA . ALA A 1 86 ? -6.630 -2.880 2.334 1.00 97.56 86 ALA A CA 1
ATOM 703 C C . ALA A 1 86 ? -6.646 -3.794 1.092 1.00 97.56 86 ALA A C 1
ATOM 705 O O . ALA A 1 86 ? -5.599 -4.011 0.476 1.00 97.56 86 ALA A O 1
ATOM 706 N N . THR A 1 87 ? -7.811 -4.331 0.710 1.00 97.88 87 THR A N 1
ATOM 707 C CA . THR A 1 87 ? -7.938 -5.125 -0.522 1.00 97.88 87 THR A CA 1
ATOM 708 C C . THR A 1 87 ? -7.815 -4.265 -1.777 1.00 97.88 87 THR A C 1
ATOM 710 O O . THR A 1 87 ? -7.158 -4.685 -2.726 1.00 97.88 87 THR A O 1
ATOM 713 N N . VAL A 1 88 ? -8.374 -3.050 -1.773 1.00 98.06 88 VAL A N 1
ATOM 714 C CA . VAL A 1 88 ? -8.278 -2.126 -2.916 1.00 98.06 88 VAL A CA 1
ATOM 715 C C . VAL A 1 88 ? -6.850 -1.588 -3.067 1.00 98.06 88 VAL A C 1
ATOM 717 O O . VAL A 1 88 ? -6.330 -1.556 -4.179 1.00 98.06 88 VAL A O 1
ATOM 720 N N . TRP A 1 89 ? -6.148 -1.306 -1.964 1.00 98.00 89 TRP A N 1
ATOM 721 C CA . TRP A 1 89 ? -4.716 -0.982 -1.998 1.00 98.00 89 TRP A CA 1
ATOM 722 C C . TRP A 1 89 ? -3.866 -2.102 -2.618 1.00 98.00 89 TRP A C 1
ATOM 724 O O . TRP A 1 89 ? -2.924 -1.823 -3.357 1.00 98.00 89 TRP A O 1
ATOM 734 N N . MET A 1 90 ? -4.214 -3.377 -2.390 1.00 96.94 90 MET A N 1
ATOM 735 C CA . MET A 1 90 ? -3.549 -4.495 -3.080 1.00 96.94 90 MET A CA 1
ATOM 736 C C . MET A 1 90 ? -3.867 -4.568 -4.572 1.00 96.94 90 MET A C 1
ATOM 738 O O . MET A 1 90 ? -3.017 -5.026 -5.336 1.00 96.94 90 MET A O 1
ATOM 742 N N . ALA A 1 91 ? -5.062 -4.153 -4.993 1.00 96.12 91 ALA A N 1
ATOM 743 C CA . ALA A 1 91 ? -5.395 -4.058 -6.409 1.00 96.12 91 ALA A CA 1
ATOM 744 C C . ALA A 1 91 ? -4.554 -2.962 -7.084 1.00 96.12 91 ALA A C 1
ATOM 746 O O . ALA A 1 91 ? -3.906 -3.243 -8.087 1.00 96.12 91 ALA A O 1
ATOM 747 N N . ALA A 1 92 ? -4.449 -1.776 -6.470 1.00 96.12 92 ALA A N 1
ATOM 748 C CA . ALA A 1 92 ? -3.590 -0.692 -6.962 1.00 96.12 92 ALA A CA 1
ATOM 749 C C . ALA A 1 92 ? -2.109 -1.116 -7.050 1.00 96.12 92 ALA A C 1
ATOM 751 O O . ALA A 1 92 ? -1.434 -0.836 -8.035 1.00 96.12 92 ALA A O 1
ATOM 752 N N . PHE A 1 93 ? -1.619 -1.876 -6.063 1.00 95.75 93 PHE A N 1
ATOM 753 C CA . PHE A 1 93 ? -0.275 -2.463 -6.085 1.00 95.75 93 PHE A CA 1
ATOM 754 C C . PHE A 1 93 ? -0.062 -3.484 -7.205 1.00 95.75 93 PHE A C 1
ATOM 756 O O . PHE A 1 93 ? 1.041 -3.596 -7.729 1.00 95.75 93 PHE A O 1
ATOM 763 N N . ARG A 1 94 ? -1.066 -4.297 -7.541 1.00 93.38 94 ARG A N 1
ATOM 764 C CA . ARG A 1 94 ? -0.948 -5.257 -8.651 1.00 93.38 94 ARG A CA 1
ATOM 765 C C . ARG A 1 94 ? -0.908 -4.548 -10.000 1.00 93.38 94 ARG A C 1
ATOM 767 O O . ARG A 1 94 ? -0.237 -5.040 -10.902 1.00 93.38 94 ARG A O 1
ATOM 774 N N . GLU A 1 95 ? -1.586 -3.410 -10.083 1.00 94.00 95 GLU A N 1
ATOM 775 C CA . GLU A 1 95 ? -1.660 -2.574 -11.271 1.00 94.00 95 GLU A CA 1
ATOM 776 C C . GLU A 1 95 ? -0.350 -1.809 -11.527 1.00 94.00 95 GLU A C 1
ATOM 778 O O . GLU A 1 95 ? 0.135 -1.760 -12.656 1.00 94.00 95 GLU A O 1
ATOM 783 N N . SER A 1 96 ? 0.287 -1.277 -10.478 1.00 92.06 96 SER A N 1
ATOM 784 C CA . SER A 1 96 ? 1.493 -0.456 -10.619 1.00 92.06 96 SER A CA 1
ATOM 785 C C . SER A 1 96 ? 2.791 -1.250 -10.791 1.00 92.06 96 SER A C 1
ATOM 787 O O . SER A 1 96 ? 3.059 -2.246 -10.110 1.00 92.06 96 SER A O 1
ATOM 789 N N . HIS A 1 97 ? 3.664 -0.746 -11.661 1.00 90.75 97 HIS A N 1
ATOM 790 C CA . HIS A 1 97 ? 5.021 -1.268 -11.861 1.00 90.75 97 HIS A CA 1
ATOM 791 C C . HIS A 1 97 ? 6.094 -0.331 -11.290 1.00 90.75 97 HIS A C 1
ATOM 793 O O . HIS A 1 97 ? 7.257 -0.716 -11.184 1.00 90.75 97 HIS A O 1
ATOM 799 N N . SER A 1 98 ? 5.721 0.885 -10.879 1.00 90.44 98 SER A N 1
ATOM 800 C CA . SER A 1 98 ? 6.629 1.830 -10.231 1.00 90.44 98 SER A CA 1
ATOM 801 C C . SER A 1 98 ? 6.928 1.388 -8.796 1.00 90.44 98 SER A C 1
ATOM 803 O O . SER A 1 98 ? 6.049 1.368 -7.933 1.00 90.44 98 SER A O 1
ATOM 805 N N . GLN A 1 99 ? 8.182 1.032 -8.511 1.00 90.06 99 GLN A N 1
ATOM 806 C CA . GLN A 1 99 ? 8.607 0.598 -7.177 1.00 90.06 99 GLN A CA 1
ATOM 807 C C . GLN A 1 99 ? 8.259 1.580 -6.033 1.00 90.06 99 GLN A C 1
ATOM 809 O O . GLN A 1 99 ? 7.787 1.106 -4.996 1.00 90.06 99 GLN A O 1
ATOM 814 N N . PRO A 1 100 ? 8.444 2.913 -6.159 1.00 93.31 100 PRO A N 1
ATOM 815 C CA . PRO A 1 100 ? 8.057 3.834 -5.088 1.00 93.31 100 PRO A CA 1
ATOM 816 C C . PRO A 1 100 ? 6.543 3.842 -4.825 1.00 93.31 100 PRO A C 1
ATOM 818 O O . PRO A 1 100 ? 6.129 3.847 -3.666 1.00 93.31 100 PRO A O 1
ATOM 821 N N . GLU A 1 101 ? 5.708 3.767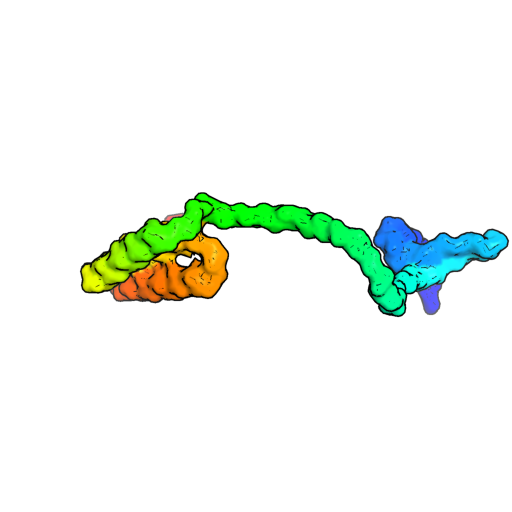 -5.865 1.00 92.81 101 GLU A N 1
ATOM 822 C CA . GLU A 1 101 ? 4.247 3.685 -5.709 1.00 92.81 101 GLU A CA 1
ATOM 823 C C . GLU A 1 101 ? 3.836 2.386 -5.020 1.00 92.81 101 GLU A C 1
ATOM 825 O O . GLU A 1 101 ? 3.031 2.384 -4.091 1.00 92.81 101 GLU A O 1
ATOM 830 N N . ARG A 1 102 ? 4.451 1.271 -5.419 1.00 93.88 102 ARG A N 1
ATOM 831 C CA . ARG A 1 102 ? 4.229 -0.039 -4.802 1.00 93.88 102 ARG A CA 1
ATOM 832 C C . ARG A 1 102 ? 4.535 -0.019 -3.307 1.00 93.88 102 ARG A C 1
ATOM 834 O O . ARG A 1 102 ? 3.742 -0.529 -2.516 1.00 93.88 102 ARG A O 1
ATOM 841 N N . ASN A 1 103 ? 5.647 0.599 -2.912 1.00 96.06 103 ASN A N 1
ATOM 842 C CA . ASN A 1 103 ? 6.009 0.748 -1.504 1.00 96.06 103 ASN A CA 1
ATOM 843 C C . ASN A 1 103 ? 4.970 1.586 -0.739 1.00 96.06 103 ASN A C 1
ATOM 845 O O . ASN A 1 103 ? 4.601 1.229 0.379 1.00 96.06 103 ASN A O 1
ATOM 849 N N . ASN A 1 104 ? 4.449 2.652 -1.355 1.00 96.69 104 ASN A N 1
ATOM 850 C CA . ASN A 1 104 ? 3.382 3.473 -0.778 1.00 96.69 104 ASN A CA 1
ATOM 851 C C . ASN A 1 104 ? 2.095 2.656 -0.562 1.00 96.69 104 ASN A C 1
ATOM 853 O O . ASN A 1 104 ? 1.557 2.626 0.546 1.00 96.69 104 ASN A O 1
ATOM 857 N N . PHE A 1 105 ? 1.650 1.902 -1.571 1.00 97.00 105 PHE A N 1
ATOM 858 C CA . PHE A 1 105 ? 0.456 1.058 -1.461 1.00 97.00 105 PHE A CA 1
ATOM 859 C C . PHE A 1 105 ? 0.587 -0.016 -0.376 1.00 97.00 105 PHE A C 1
ATOM 861 O O . PHE A 1 105 ? -0.370 -0.272 0.360 1.00 97.00 105 PHE A O 1
ATOM 868 N N . LEU A 1 106 ? 1.774 -0.609 -0.218 1.00 96.88 106 LEU A N 1
ATOM 869 C CA . LEU A 1 106 ? 2.046 -1.547 0.873 1.00 96.88 106 LEU A CA 1
ATOM 870 C C . LEU A 1 106 ? 1.962 -0.872 2.248 1.00 96.88 106 LEU A C 1
ATOM 872 O O . LEU A 1 106 ? 1.312 -1.416 3.142 1.00 96.88 106 LEU A O 1
ATOM 876 N N . ALA A 1 107 ? 2.550 0.317 2.406 1.00 97.69 107 ALA A N 1
ATOM 877 C CA . ALA A 1 107 ? 2.489 1.075 3.656 1.00 97.69 107 ALA A CA 1
ATOM 878 C C . ALA A 1 107 ? 1.042 1.452 4.028 1.00 97.69 107 ALA A C 1
ATOM 880 O O . ALA A 1 107 ? 0.612 1.256 5.168 1.00 97.69 107 ALA A O 1
ATOM 881 N N . ARG A 1 108 ? 0.252 1.921 3.054 1.00 97.12 108 ARG A N 1
ATOM 882 C CA . ARG A 1 108 ? -1.176 2.241 3.232 1.00 97.12 108 ARG A CA 1
ATOM 883 C C . ARG A 1 108 ? -2.000 1.020 3.618 1.00 97.12 108 ARG A C 1
ATOM 885 O O . ARG A 1 108 ? -2.783 1.058 4.571 1.00 97.12 108 ARG A O 1
ATOM 892 N N . ARG A 1 109 ? -1.777 -0.104 2.937 1.00 97.38 109 ARG A N 1
ATOM 893 C CA . ARG A 1 109 ? -2.414 -1.377 3.276 1.00 97.38 109 ARG A CA 1
ATOM 894 C C . ARG A 1 109 ? -2.090 -1.807 4.702 1.00 97.38 109 ARG A C 1
ATOM 896 O O . ARG A 1 109 ? -2.992 -2.214 5.433 1.00 97.38 109 ARG A O 1
ATOM 903 N N . GLU A 1 110 ? -0.825 -1.747 5.101 1.00 96.56 110 GLU A N 1
ATOM 904 C CA . GLU A 1 110 ? -0.417 -2.105 6.457 1.00 96.56 110 GLU A CA 1
ATOM 905 C C . GLU A 1 110 ? -1.113 -1.213 7.491 1.00 96.56 110 GLU A C 1
ATOM 907 O O . GLU A 1 110 ? -1.663 -1.713 8.476 1.00 96.56 110 GLU A O 1
ATOM 912 N N . GLN A 1 111 ? -1.176 0.095 7.238 1.00 95.56 111 GLN A N 1
ATOM 913 C CA . GLN A 1 111 ? -1.887 1.037 8.094 1.00 95.56 111 GLN A CA 1
ATOM 914 C C . GLN A 1 111 ? -3.373 0.673 8.235 1.00 95.56 111 GLN A C 1
ATOM 916 O O . GLN A 1 111 ? -3.898 0.656 9.352 1.00 95.56 111 GLN A O 1
ATOM 921 N N . CYS A 1 112 ? -4.043 0.334 7.132 1.00 95.88 112 CYS A N 1
ATOM 922 C CA . CYS A 1 112 ? -5.412 -0.174 7.147 1.00 95.88 112 CYS A CA 1
ATOM 923 C C . CYS A 1 112 ? -5.551 -1.425 8.024 1.00 95.88 112 CYS A C 1
ATOM 925 O O . CYS A 1 112 ? -6.429 -1.490 8.887 1.00 95.88 112 CYS A O 1
ATOM 927 N N . LEU A 1 113 ? -4.668 -2.411 7.856 1.00 94.44 113 LEU A N 1
ATOM 928 C CA . LEU A 1 113 ? -4.711 -3.642 8.645 1.00 94.44 113 LEU A CA 1
ATOM 929 C C . LEU A 1 113 ? -4.510 -3.367 10.138 1.00 94.44 113 LEU A C 1
ATOM 931 O O . LEU A 1 113 ? -5.312 -3.842 10.946 1.00 94.44 113 LEU A O 1
ATOM 935 N N . ARG A 1 114 ? -3.540 -2.519 10.502 1.00 93.50 114 ARG A N 1
ATOM 936 C CA . ARG A 1 114 ? -3.310 -2.080 11.889 1.00 93.50 114 ARG A CA 1
ATOM 937 C C . ARG A 1 114 ? -4.549 -1.407 12.488 1.00 93.50 114 ARG A C 1
ATOM 939 O O . ARG A 1 114 ? -4.926 -1.722 13.613 1.00 93.50 114 ARG A O 1
ATOM 946 N N . LYS A 1 115 ? -5.222 -0.521 11.743 1.00 90.44 115 LYS A N 1
ATOM 947 C CA . LYS A 1 115 ? -6.476 0.126 12.182 1.00 90.44 115 LYS A CA 1
ATOM 948 C C . LYS A 1 115 ? -7.629 -0.875 12.318 1.00 90.44 115 LYS A C 1
ATOM 950 O O . LYS A 1 115 ? -8.431 -0.757 13.239 1.00 90.44 115 LYS A O 1
ATOM 955 N N . SER A 1 116 ? -7.690 -1.877 11.441 1.00 88.44 116 SER A N 1
ATOM 956 C CA . SER A 1 116 ? -8.725 -2.918 11.473 1.00 88.44 116 SER A CA 1
ATOM 957 C C . SER A 1 116 ? -8.540 -3.949 12.593 1.00 88.44 116 SER A C 1
ATOM 959 O O . SER A 1 116 ? -9.518 -4.539 13.047 1.00 88.44 116 SER A O 1
ATOM 961 N N . SER A 1 117 ? -7.299 -4.164 13.045 1.00 75.00 117 SER A N 1
ATOM 962 C CA . SER A 1 117 ? -6.951 -5.165 14.061 1.00 75.00 117 SER A CA 1
ATOM 963 C C . SER A 1 117 ? -7.316 -4.739 15.484 1.00 75.00 117 SER A C 1
ATOM 965 O O . SER A 1 117 ? -7.483 -5.594 16.347 1.00 75.00 117 SER A O 1
ATOM 967 N N . LYS A 1 118 ? -7.490 -3.436 15.745 1.00 62.34 118 LYS A N 1
ATOM 968 C CA . LYS A 1 118 ? -7.744 -2.880 17.090 1.00 62.34 118 LYS A CA 1
ATOM 969 C C . LYS A 1 118 ? -9.108 -3.255 17.712 1.00 62.34 118 LYS A C 1
ATOM 971 O O . LYS A 1 118 ? -9.482 -2.670 18.717 1.00 62.34 118 LYS A O 1
ATOM 976 N N . ARG A 1 119 ? -9.859 -4.207 17.140 1.00 56.09 119 ARG A N 1
ATOM 977 C CA . ARG A 1 119 ? -11.168 -4.671 17.652 1.00 56.09 119 ARG A CA 1
ATOM 978 C C . ARG A 1 119 ? -11.210 -6.142 18.087 1.00 56.09 119 ARG A C 1
ATOM 980 O O . ARG A 1 119 ? -12.296 -6.650 18.323 1.00 56.09 119 ARG A O 1
ATOM 987 N N . ALA A 1 120 ? -10.071 -6.823 18.210 1.00 52.97 120 ALA A N 1
ATOM 988 C CA . ALA A 1 120 ? -10.017 -8.181 18.760 1.00 52.97 120 ALA A CA 1
ATOM 989 C C . ALA A 1 120 ? -9.207 -8.215 20.065 1.00 52.97 120 ALA A C 1
ATOM 991 O O . ALA A 1 120 ? -8.110 -8.757 20.114 1.00 52.97 120 ALA A O 1
ATOM 992 N N . VAL A 1 121 ? -9.755 -7.600 21.114 1.00 55.06 121 VAL A N 1
ATOM 993 C CA . VAL A 1 121 ? -9.516 -8.032 22.497 1.00 55.06 121 VAL A CA 1
ATOM 994 C C . VAL A 1 121 ? -10.890 -8.146 23.158 1.00 55.06 121 VAL A C 1
ATOM 996 O O . VAL A 1 121 ? -11.380 -7.215 23.783 1.00 55.06 121 VAL A O 1
ATOM 999 N N . SER A 1 122 ? -11.545 -9.279 22.939 1.00 48.84 122 SER A N 1
ATOM 1000 C CA . SER A 1 122 ? -12.206 -10.003 24.025 1.00 48.84 122 SER A CA 1
ATOM 1001 C C . SER A 1 122 ? -11.340 -11.265 24.109 1.00 48.84 122 SER A C 1
ATOM 1003 O O . SER A 1 122 ? -11.091 -11.918 23.103 1.00 48.84 122 SER A O 1
ATOM 1005 N N . GLY A 1 123 ? -10.584 -11.487 25.174 1.00 53.97 123 GLY A N 1
ATOM 1006 C CA . GLY A 1 123 ? -11.123 -11.685 26.509 1.00 53.97 123 GLY A CA 1
ATOM 1007 C C . GLY A 1 123 ? -11.388 -13.171 26.755 1.00 53.97 123 GLY A C 1
ATOM 1008 O O . GLY A 1 123 ? -11.240 -13.594 27.887 1.00 53.97 123 GLY A O 1
ATOM 1009 N N . ASP A 1 124 ? -11.641 -13.955 25.700 1.00 51.16 124 ASP A N 1
ATOM 1010 C CA . ASP A 1 124 ? -11.944 -15.380 25.810 1.00 51.16 124 ASP A CA 1
ATOM 1011 C C . ASP A 1 124 ? -10.992 -16.187 24.920 1.00 51.16 124 ASP A C 1
ATOM 1013 O O . ASP A 1 124 ? -11.119 -16.269 23.701 1.00 51.16 124 ASP A O 1
ATOM 1017 N N . GLU A 1 125 ? -9.939 -16.683 25.562 1.00 53.03 125 GLU A N 1
ATOM 1018 C CA . GLU A 1 125 ? -9.563 -18.094 25.502 1.00 53.03 125 GLU A CA 1
ATOM 1019 C C . GLU A 1 125 ? -9.787 -18.805 24.152 1.00 53.03 125 GLU A C 1
ATOM 1021 O O . GLU A 1 125 ? -10.732 -19.564 23.938 1.00 53.03 125 GLU A O 1
ATOM 1026 N N . TRP A 1 126 ? -8.853 -18.606 23.222 1.00 56.62 126 TRP A N 1
ATOM 1027 C CA . TRP A 1 126 ? -8.735 -19.478 22.058 1.00 56.62 126 TRP A CA 1
ATOM 1028 C C . TRP A 1 126 ? -8.145 -20.816 22.507 1.00 56.62 126 TRP A C 1
ATOM 1030 O O . TRP A 1 126 ? -6.929 -21.014 22.463 1.00 56.62 126 TRP A O 1
ATOM 1040 N N . TYR A 1 127 ? -8.993 -21.749 22.933 1.00 58.38 127 TYR A N 1
ATOM 1041 C CA . TYR A 1 127 ? -8.594 -23.149 23.013 1.00 58.38 127 TYR A CA 1
ATOM 1042 C C . TYR A 1 127 ? -8.282 -23.643 21.597 1.00 58.38 127 TYR A C 1
ATOM 1044 O O . TYR A 1 127 ? -9.176 -23.893 20.786 1.00 58.38 127 TYR A O 1
ATOM 1052 N N . LEU A 1 128 ? -6.989 -23.770 21.292 1.00 59.38 128 LEU A N 1
ATOM 1053 C CA . LEU A 1 128 ? -6.510 -24.548 20.155 1.00 59.38 128 LEU A CA 1
ATOM 1054 C C . LEU A 1 128 ? -7.076 -25.963 20.301 1.00 59.38 128 LEU A C 1
ATOM 1056 O O . LEU A 1 128 ? -6.741 -26.683 21.242 1.00 59.38 128 LEU A O 1
ATOM 1060 N N . SER A 1 129 ? -7.965 -26.347 19.388 1.00 61.25 129 SER A N 1
ATOM 1061 C CA . SER A 1 129 ? -8.503 -27.701 19.314 1.00 61.25 129 SER A CA 1
ATOM 1062 C C . SER A 1 129 ? -7.331 -28.675 19.150 1.00 61.25 129 SER A C 1
ATOM 1064 O O . SER A 1 129 ? -6.700 -28.689 18.095 1.00 61.25 129 SER A O 1
ATOM 1066 N N . GLY A 1 130 ? -6.998 -29.455 20.185 1.00 63.19 130 GLY A N 1
ATOM 1067 C CA . GLY A 1 130 ? -5.947 -30.467 20.040 1.00 63.19 130 GLY A CA 1
ATOM 1068 C C . GLY A 1 130 ? -5.312 -31.072 21.289 1.00 63.19 130 GLY A C 1
ATOM 1069 O O . GLY A 1 130 ? -4.718 -32.136 21.162 1.00 63.19 130 GLY A O 1
ATOM 1070 N N . ASN A 1 131 ? -5.437 -30.495 22.485 1.00 57.50 131 ASN A N 1
ATOM 1071 C CA . ASN A 1 131 ? -4.808 -31.106 23.663 1.00 57.50 131 ASN A CA 1
ATOM 1072 C C . ASN A 1 131 ? -5.787 -32.017 24.407 1.00 57.50 131 ASN A C 1
ATOM 1074 O O . ASN A 1 131 ? -6.421 -31.620 25.380 1.00 57.50 131 ASN A O 1
ATOM 1078 N N . TYR A 1 132 ? -5.900 -33.256 23.928 1.00 62.03 132 TYR A N 1
ATOM 1079 C CA . TYR A 1 132 ? -6.484 -34.354 24.693 1.00 62.03 132 TYR A CA 1
ATOM 1080 C C . TYR A 1 132 ? -5.601 -34.632 25.918 1.00 62.03 132 TYR A C 1
ATOM 1082 O O . TYR A 1 132 ? -4.460 -35.070 25.775 1.00 62.03 132 TYR A O 1
ATOM 1090 N N . VAL A 1 133 ? -6.121 -34.373 27.117 1.00 61.47 133 VAL A N 1
ATOM 1091 C CA . VAL A 1 133 ? -5.518 -34.824 28.376 1.00 61.47 133 VAL A CA 1
ATOM 1092 C C . VAL A 1 133 ? -6.323 -36.040 28.819 1.00 61.47 133 VAL A C 1
ATOM 1094 O O . VAL A 1 133 ? -7.418 -35.902 29.357 1.00 61.47 133 VAL A O 1
ATOM 1097 N N . GLY A 1 134 ? -5.827 -37.234 28.490 1.00 63.47 134 GLY A N 1
ATOM 1098 C CA . GLY A 1 134 ? -6.406 -38.486 28.972 1.00 63.47 134 GLY A CA 1
ATOM 1099 C C . GLY A 1 134 ? -6.216 -38.614 30.483 1.00 63.47 134 GLY A C 1
ATOM 1100 O O . GLY A 1 134 ? -5.138 -38.293 30.985 1.00 63.47 134 GLY A O 1
ATOM 1101 N N . ALA A 1 135 ? -7.279 -39.037 31.170 1.00 54.56 135 ALA A N 1
ATOM 1102 C CA . ALA A 1 135 ? -7.274 -39.439 32.575 1.00 54.56 135 ALA A CA 1
ATOM 1103 C C . ALA A 1 135 ? -6.671 -40.839 32.756 1.00 54.56 135 ALA A C 1
ATOM 1105 O O . ALA A 1 135 ? -6.836 -41.667 31.828 1.00 54.56 135 ALA A O 1
#